Protein AF-A0A916D593-F1 (afdb_monomer_lite)

Structure (mmCIF, N/CA/C/O backbone):
data_AF-A0A916D593-F1
#
_entry.id   AF-A0A916D593-F1
#
loop_
_atom_site.group_PDB
_atom_site.id
_atom_site.type_symbol
_atom_site.label_atom_id
_atom_site.label_alt_id
_atom_site.label_comp_id
_atom_site.label_asym_id
_atom_site.label_entity_id
_atom_site.label_seq_id
_atom_site.pdbx_PDB_ins_code
_atom_site.Cartn_x
_atom_site.Cartn_y
_atom_site.Cartn_z
_atom_site.occupancy
_atom_site.B_iso_or_equiv
_atom_site.auth_seq_id
_atom_site.auth_comp_id
_atom_site.auth_asym_id
_atom_site.auth_atom_id
_atom_site.pdbx_PDB_model_num
ATOM 1 N N . MET A 1 1 ? 1.658 -27.831 -9.919 1.00 44.56 1 MET A N 1
ATOM 2 C CA . MET A 1 1 ? 2.753 -27.047 -9.312 1.00 44.56 1 MET A CA 1
ATOM 3 C C . MET A 1 1 ? 3.145 -25.935 -10.262 1.00 44.56 1 MET A C 1
ATOM 5 O O . MET A 1 1 ? 3.703 -26.226 -11.308 1.00 44.56 1 MET A O 1
ATOM 9 N N . ALA A 1 2 ? 2.798 -24.704 -9.894 1.00 27.53 2 ALA A N 1
ATOM 10 C CA . ALA A 1 2 ? 3.469 -23.460 -10.265 1.00 27.53 2 ALA A CA 1
ATOM 11 C C . ALA A 1 2 ? 2.848 -22.380 -9.365 1.00 27.53 2 ALA A C 1
ATOM 13 O O . ALA A 1 2 ? 1.928 -21.680 -9.776 1.00 27.53 2 ALA A O 1
ATOM 14 N N . SER A 1 3 ? 3.272 -22.330 -8.097 1.00 33.69 3 SER A N 1
ATOM 15 C CA . SER A 1 3 ? 3.111 -21.098 -7.329 1.00 33.69 3 SER A CA 1
ATOM 16 C C . SER A 1 3 ? 4.140 -20.155 -7.929 1.00 33.69 3 SER A C 1
ATOM 18 O O . SER A 1 3 ? 5.340 -20.334 -7.722 1.00 33.69 3 SER A O 1
ATOM 20 N N . ILE A 1 4 ? 3.701 -19.239 -8.788 1.00 37.00 4 ILE A N 1
ATOM 21 C CA . ILE A 1 4 ? 4.499 -18.045 -9.026 1.00 37.00 4 ILE A CA 1
ATOM 22 C C . ILE A 1 4 ? 4.317 -17.267 -7.729 1.00 37.00 4 ILE A C 1
ATOM 24 O O . ILE A 1 4 ? 3.357 -16.515 -7.591 1.00 37.00 4 ILE A O 1
ATOM 28 N N . GLU A 1 5 ? 5.186 -17.524 -6.752 1.00 41.53 5 GLU A N 1
ATOM 29 C CA . GLU A 1 5 ? 5.419 -16.600 -5.648 1.00 41.53 5 GLU A CA 1
ATOM 30 C C . GLU A 1 5 ? 5.997 -15.339 -6.290 1.00 41.53 5 GLU A C 1
ATOM 32 O O . GLU A 1 5 ? 7.206 -15.145 -6.410 1.00 41.53 5 GLU A O 1
ATOM 37 N N . GLY A 1 6 ? 5.100 -14.534 -6.860 1.00 38.66 6 GLY A N 1
ATOM 38 C CA . GLY A 1 6 ? 5.404 -13.212 -7.352 1.00 38.66 6 GLY A CA 1
ATOM 39 C C . GLY A 1 6 ? 5.718 -12.391 -6.125 1.00 38.66 6 GLY A C 1
ATOM 40 O O . GLY A 1 6 ? 4.805 -11.891 -5.480 1.00 38.66 6 GLY A O 1
ATOM 41 N N . LEU A 1 7 ? 7.000 -12.332 -5.777 1.00 41.75 7 LEU A N 1
ATOM 42 C CA . LEU A 1 7 ? 7.510 -11.515 -4.693 1.00 41.75 7 LEU A CA 1
ATOM 43 C C . LEU A 1 7 ? 7.032 -10.082 -4.948 1.00 41.75 7 LEU A C 1
ATOM 45 O O . LEU A 1 7 ? 7.482 -9.417 -5.884 1.00 41.75 7 LEU A O 1
ATOM 49 N N . LEU A 1 8 ? 6.032 -9.650 -4.188 1.00 49.41 8 LEU A N 1
ATOM 50 C CA . LEU A 1 8 ? 5.433 -8.342 -4.360 1.00 49.41 8 LEU A CA 1
ATOM 51 C C . LEU A 1 8 ? 6.376 -7.335 -3.701 1.00 49.41 8 LEU A C 1
ATOM 53 O O . LEU A 1 8 ? 6.401 -7.211 -2.483 1.00 49.41 8 LEU A O 1
ATOM 57 N N . SER A 1 9 ? 7.220 -6.670 -4.491 1.00 53.91 9 SER A N 1
ATOM 58 C CA . SER A 1 9 ? 8.047 -5.573 -3.980 1.00 53.91 9 SER A CA 1
ATOM 59 C C . SER A 1 9 ? 7.143 -4.371 -3.747 1.00 53.91 9 SER A C 1
ATOM 61 O O . SER A 1 9 ? 6.488 -3.918 -4.682 1.00 53.91 9 SER A O 1
ATOM 63 N N . ILE A 1 10 ? 7.080 -3.881 -2.508 1.00 57.28 10 ILE A N 1
ATOM 64 C CA . ILE A 1 10 ? 6.460 -2.593 -2.201 1.00 57.28 10 ILE A CA 1
ATOM 65 C C . ILE A 1 10 ? 7.569 -1.558 -2.234 1.00 57.28 10 ILE A C 1
ATOM 67 O O . ILE A 1 10 ? 8.347 -1.436 -1.286 1.00 57.28 10 ILE A O 1
ATOM 71 N N . GLU A 1 11 ? 7.619 -0.788 -3.312 1.00 62.97 11 GLU A N 1
ATOM 72 C CA . GLU A 1 11 ? 8.510 0.360 -3.395 1.00 62.97 11 GLU A CA 1
ATOM 73 C C . GLU A 1 11 ? 7.683 1.632 -3.281 1.00 62.97 11 GLU A C 1
ATOM 75 O O . GLU A 1 11 ? 6.796 1.901 -4.092 1.00 62.97 11 GLU A O 1
ATOM 80 N N . VAL A 1 12 ? 7.962 2.378 -2.211 1.00 58.28 12 VAL A N 1
ATOM 81 C CA . VAL A 1 12 ? 7.368 3.685 -1.953 1.00 58.28 12 VAL A CA 1
ATOM 82 C C . VAL A 1 12 ? 8.370 4.743 -2.371 1.00 58.28 12 VAL A C 1
ATOM 84 O O . VAL A 1 12 ? 9.369 4.988 -1.687 1.00 58.28 12 VAL A O 1
ATOM 87 N N . PHE A 1 13 ? 8.085 5.371 -3.502 1.00 57.12 13 PHE A N 1
ATOM 88 C CA . PHE A 1 13 ? 8.884 6.466 -4.026 1.00 57.12 13 PHE A CA 1
ATOM 89 C C . PHE A 1 13 ? 8.300 7.793 -3.550 1.00 57.12 13 PHE A C 1
ATOM 91 O O . PHE A 1 13 ? 7.088 7.972 -3.570 1.00 57.12 13 PHE A O 1
ATOM 98 N N . ALA A 1 14 ? 9.171 8.710 -3.135 1.00 53.53 14 ALA A N 1
ATOM 99 C CA . ALA A 1 14 ? 8.839 10.113 -2.900 1.00 53.53 14 ALA A CA 1
ATOM 100 C C . ALA A 1 14 ? 9.698 10.943 -3.861 1.00 53.53 14 ALA A C 1
ATOM 102 O O . ALA A 1 14 ? 10.932 10.860 -3.830 1.00 53.53 14 ALA A O 1
ATOM 103 N N . ALA A 1 15 ? 9.072 11.678 -4.773 1.00 49.84 15 ALA A N 1
ATOM 104 C CA . ALA A 1 15 ? 9.762 12.242 -5.932 1.00 49.84 15 ALA A CA 1
ATOM 105 C C . ALA A 1 15 ? 10.370 13.624 -5.655 1.00 49.84 15 ALA A C 1
ATOM 107 O O . ALA A 1 15 ? 9.809 14.593 -6.138 1.00 49.84 15 ALA A O 1
ATOM 108 N N . LYS A 1 16 ? 11.452 13.752 -4.855 1.00 47.09 16 LYS A N 1
ATOM 109 C CA . LYS A 1 16 ? 11.989 15.052 -4.341 1.00 47.09 16 LYS A CA 1
ATOM 110 C C . LYS A 1 16 ? 11.761 16.258 -5.277 1.00 47.09 16 LYS A C 1
ATOM 112 O O . LYS A 1 16 ? 12.485 16.436 -6.253 1.00 47.09 16 LYS A O 1
ATOM 117 N N . ASP A 1 17 ? 10.801 17.107 -4.925 1.00 45.50 17 ASP A N 1
ATOM 118 C CA . ASP A 1 17 ? 10.579 18.404 -5.544 1.00 45.50 17 ASP A CA 1
ATOM 119 C C . ASP A 1 17 ? 11.669 19.373 -5.057 1.00 45.50 17 ASP A C 1
ATOM 121 O O . ASP A 1 17 ? 11.942 19.505 -3.861 1.00 45.50 17 ASP A O 1
ATOM 125 N N . THR A 1 18 ? 12.295 20.073 -6.000 1.00 46.88 18 THR A N 1
ATOM 126 C CA . THR A 1 18 ? 13.246 21.169 -5.768 1.00 46.88 18 THR A CA 1
ATOM 127 C C . THR A 1 18 ? 12.665 22.381 -5.016 1.00 46.88 18 THR A C 1
ATOM 129 O O . THR A 1 18 ? 13.426 23.268 -4.635 1.00 46.88 18 THR A O 1
ATOM 132 N N . VAL A 1 19 ? 11.350 22.434 -4.789 1.00 48.34 19 VAL A N 1
ATOM 133 C CA . VAL A 1 19 ? 10.602 23.517 -4.124 1.00 48.34 19 VAL A CA 1
ATOM 134 C C . VAL A 1 19 ? 10.179 23.140 -2.688 1.00 48.34 19 VAL A C 1
ATOM 136 O O . VAL A 1 19 ? 9.596 23.952 -1.975 1.00 48.34 19 VAL A O 1
ATOM 139 N N . GLY A 1 20 ? 10.567 21.957 -2.191 1.00 38.00 20 GLY A N 1
ATOM 140 C CA . GLY A 1 20 ? 10.433 21.602 -0.771 1.00 38.00 20 GLY A CA 1
ATOM 141 C C . GLY A 1 20 ? 9.032 21.161 -0.334 1.00 38.00 20 GLY A C 1
ATOM 142 O O . GLY A 1 20 ? 8.776 21.080 0.868 1.00 38.00 20 GLY A O 1
ATOM 143 N N . VAL A 1 21 ? 8.137 20.855 -1.277 1.00 44.06 21 VAL A N 1
ATOM 144 C CA . VAL A 1 21 ? 6.880 20.148 -0.999 1.00 44.06 21 VAL A CA 1
ATOM 145 C C . VAL A 1 21 ? 7.140 18.656 -1.160 1.00 44.06 21 VAL A C 1
ATOM 147 O O . VAL A 1 21 ? 7.604 18.228 -2.208 1.00 44.06 21 VAL A O 1
ATOM 150 N N . ASP A 1 22 ? 6.893 17.862 -0.117 1.00 51.25 22 ASP A N 1
ATOM 151 C CA . ASP A 1 22 ? 7.181 16.426 -0.156 1.00 51.25 22 ASP A CA 1
ATOM 152 C C . ASP A 1 22 ? 6.294 15.741 -1.221 1.00 51.25 22 ASP A C 1
ATOM 154 O O . ASP A 1 22 ? 5.073 15.923 -1.205 1.00 51.25 22 ASP A O 1
ATOM 158 N N . PRO A 1 23 ? 6.859 15.004 -2.184 1.00 52.66 23 PRO A N 1
ATOM 159 C CA . PRO A 1 23 ? 6.255 14.894 -3.508 1.00 52.66 23 PRO A CA 1
ATOM 160 C C . PRO A 1 23 ? 5.604 13.532 -3.656 1.00 52.66 23 PRO A C 1
ATOM 162 O O . PRO A 1 23 ? 6.223 12.521 -3.324 1.00 52.66 23 PRO A O 1
ATOM 165 N N . ASP A 1 24 ? 4.376 13.540 -4.168 1.00 68.06 24 ASP A N 1
ATOM 166 C CA . ASP A 1 24 ? 3.652 12.432 -4.793 1.00 68.06 24 ASP A CA 1
ATOM 167 C C . ASP A 1 24 ? 4.206 11.038 -4.468 1.00 68.06 24 ASP A C 1
ATOM 169 O O . ASP A 1 24 ? 5.097 10.503 -5.132 1.00 68.06 24 ASP A O 1
ATOM 173 N N . MET A 1 25 ? 3.661 10.458 -3.400 1.00 76.88 25 MET A N 1
ATOM 174 C CA . MET A 1 25 ? 3.947 9.092 -3.000 1.00 76.88 25 MET A CA 1
ATOM 175 C C . MET A 1 25 ? 3.167 8.135 -3.897 1.00 76.88 25 MET A C 1
ATOM 177 O O . MET A 1 25 ? 1.974 8.336 -4.105 1.00 76.88 25 MET A O 1
ATOM 181 N N . PHE A 1 26 ? 3.795 7.066 -4.381 1.00 85.25 26 PHE A N 1
ATOM 182 C CA . PHE A 1 26 ? 3.071 5.970 -5.026 1.00 85.25 26 PHE A CA 1
ATOM 183 C C . PHE A 1 26 ? 3.623 4.613 -4.604 1.00 85.25 26 PHE A C 1
ATOM 185 O O . PHE A 1 26 ? 4.775 4.496 -4.184 1.00 85.25 26 PHE A O 1
ATOM 192 N N . MET A 1 27 ? 2.780 3.593 -4.725 1.00 88.19 27 MET A N 1
ATOM 193 C CA . MET A 1 27 ? 3.125 2.197 -4.496 1.00 88.19 27 MET A CA 1
ATOM 194 C C . MET A 1 27 ? 3.311 1.492 -5.838 1.00 88.19 27 MET A C 1
ATOM 196 O O . MET A 1 27 ? 2.381 1.418 -6.640 1.00 88.19 27 MET A O 1
ATOM 200 N N . ALA A 1 28 ? 4.506 0.966 -6.088 1.00 87.75 28 ALA A N 1
ATOM 201 C CA . ALA A 1 28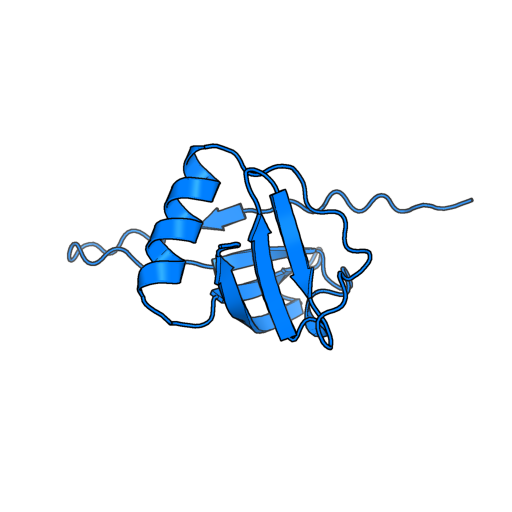 ? 4.735 0.065 -7.213 1.00 87.75 28 ALA A CA 1
ATOM 202 C C . ALA A 1 28 ? 4.367 -1.370 -6.821 1.00 87.75 28 ALA A C 1
ATOM 204 O O . ALA A 1 28 ? 4.743 -1.819 -5.741 1.00 87.75 28 ALA A O 1
ATOM 205 N N . VAL A 1 29 ? 3.663 -2.092 -7.695 1.00 87.06 29 VAL A N 1
ATOM 206 C CA . VAL A 1 29 ? 3.372 -3.525 -7.523 1.00 87.06 29 VAL A CA 1
ATOM 207 C C . VAL A 1 29 ? 3.519 -4.277 -8.845 1.00 87.06 29 VAL A C 1
ATOM 209 O O . VAL A 1 29 ? 3.478 -3.689 -9.926 1.00 87.06 29 VAL A O 1
ATOM 212 N N . SER A 1 30 ? 3.669 -5.601 -8.779 1.00 84.94 30 SER A N 1
ATOM 213 C CA . SER A 1 30 ? 3.633 -6.447 -9.977 1.00 84.94 30 SER A CA 1
ATOM 214 C C . SER A 1 30 ? 2.226 -6.472 -10.580 1.00 84.94 30 SER A C 1
ATOM 216 O O . SER A 1 30 ? 1.232 -6.557 -9.852 1.00 84.94 30 SER A O 1
ATOM 218 N N . CYS A 1 31 ? 2.137 -6.442 -11.912 1.00 82.12 31 CYS A N 1
ATOM 219 C CA . CYS A 1 31 ? 0.865 -6.568 -12.611 1.00 82.12 31 CYS A CA 1
ATOM 220 C C . CYS A 1 31 ? 0.158 -7.877 -12.238 1.00 82.12 31 CYS A C 1
ATOM 222 O O . CYS A 1 31 ? 0.807 -8.910 -12.039 1.00 82.12 31 CYS A O 1
ATOM 224 N N . LYS A 1 32 ? -1.179 -7.845 -12.204 1.00 79.44 32 LYS A N 1
ATOM 225 C CA . LYS A 1 32 ? -2.025 -9.013 -11.882 1.00 79.44 32 LYS A CA 1
ATOM 226 C C . LYS A 1 32 ? -1.836 -9.573 -10.462 1.00 79.44 32 LYS A C 1
ATOM 228 O O . LYS A 1 32 ? -2.169 -10.731 -10.224 1.00 79.44 32 LYS A O 1
ATOM 233 N N . CYS A 1 33 ? -1.361 -8.767 -9.511 1.00 82.00 33 CYS A N 1
ATOM 234 C CA . CYS A 1 33 ? -1.356 -9.141 -8.089 1.00 82.00 33 CYS A CA 1
ATOM 235 C C . CYS A 1 33 ? -2.756 -9.132 -7.444 1.00 82.00 33 CYS A C 1
ATOM 237 O O . CYS A 1 33 ? -2.901 -9.527 -6.292 1.00 82.00 33 CYS A O 1
ATOM 239 N N . GLY A 1 34 ? -3.780 -8.677 -8.174 1.00 87.50 34 GLY A N 1
ATOM 240 C CA . GLY A 1 34 ? -5.165 -8.601 -7.702 1.00 87.50 34 GLY A CA 1
ATOM 241 C C . GLY A 1 34 ? -5.495 -7.319 -6.937 1.00 87.50 34 GLY A C 1
ATOM 242 O O . GLY A 1 34 ? -6.659 -7.084 -6.637 1.00 87.50 34 GLY A O 1
ATOM 243 N N . LEU A 1 35 ? -4.512 -6.450 -6.665 1.00 91.19 35 LEU A N 1
ATOM 244 C CA . LEU A 1 35 ? -4.714 -5.233 -5.870 1.00 91.19 35 LEU A CA 1
ATOM 245 C C . LEU A 1 35 ? -5.706 -4.249 -6.510 1.00 91.19 35 LEU A C 1
ATOM 247 O O . LEU A 1 35 ? -6.357 -3.495 -5.797 1.00 91.19 35 LEU A O 1
ATOM 251 N N . ARG A 1 36 ? -5.873 -4.271 -7.834 1.00 91.75 36 ARG A N 1
ATOM 252 C CA . ARG A 1 36 ? -6.869 -3.446 -8.530 1.00 91.75 36 ARG A CA 1
ATOM 253 C C . ARG A 1 36 ? -8.311 -3.699 -8.078 1.00 91.75 36 ARG A C 1
ATOM 255 O O . ARG A 1 36 ? -9.156 -2.822 -8.220 1.00 91.75 36 ARG A O 1
ATOM 262 N N . GLU A 1 37 ? -8.604 -4.889 -7.564 1.00 92.81 37 GLU A N 1
ATOM 263 C CA . GLU A 1 37 ? -9.938 -5.243 -7.071 1.00 92.81 37 GLU A CA 1
ATOM 264 C C . GLU A 1 37 ? -10.162 -4.823 -5.608 1.00 92.81 37 GLU A C 1
ATOM 266 O O . GLU A 1 37 ? -11.274 -4.975 -5.094 1.00 92.81 37 GLU A O 1
ATOM 271 N N . ALA A 1 38 ? -9.124 -4.307 -4.939 1.00 94.75 38 ALA A N 1
ATOM 272 C CA . ALA A 1 38 ? -9.214 -3.815 -3.575 1.00 94.75 38 ALA A CA 1
ATOM 273 C C . ALA A 1 38 ? -9.922 -2.461 -3.528 1.00 94.75 38 ALA A C 1
ATOM 275 O O . ALA A 1 38 ? -9.631 -1.551 -4.301 1.00 94.75 38 ALA A O 1
ATOM 276 N N . GLU A 1 39 ? -10.807 -2.311 -2.551 1.00 95.56 39 GLU A N 1
ATOM 277 C CA . GLU A 1 39 ? -11.433 -1.032 -2.220 1.00 95.56 39 GLU A CA 1
ATOM 278 C C . GLU A 1 39 ? -10.487 -0.174 -1.376 1.00 95.56 39 GLU A C 1
ATOM 280 O O . GLU A 1 39 ? -10.451 1.045 -1.520 1.00 95.56 39 GLU A O 1
ATOM 285 N N . ALA A 1 40 ? -9.701 -0.813 -0.503 1.00 95.50 40 ALA A N 1
ATOM 286 C CA . ALA A 1 40 ? -8.774 -0.129 0.384 1.00 95.50 40 ALA A CA 1
ATOM 287 C C . ALA A 1 40 ? -7.535 -0.973 0.709 1.00 95.50 40 ALA A C 1
ATOM 289 O O . ALA A 1 40 ? -7.567 -2.204 0.704 1.00 95.50 40 ALA A O 1
ATOM 290 N N . LEU A 1 41 ? -6.459 -0.294 1.086 1.00 95.31 41 LEU A N 1
ATOM 291 C CA . LEU A 1 41 ? -5.298 -0.834 1.775 1.00 95.31 41 LEU A CA 1
ATOM 292 C C . LEU A 1 41 ? -5.352 -0.405 3.240 1.00 95.31 41 LEU A C 1
ATOM 294 O O . LEU A 1 41 ? -5.533 0.772 3.548 1.00 95.31 41 LEU A O 1
ATOM 298 N N . ARG A 1 42 ? -5.163 -1.353 4.157 1.00 95.50 42 ARG A N 1
ATOM 299 C CA . ARG A 1 42 ? -5.103 -1.096 5.595 1.00 95.50 42 ARG A CA 1
ATOM 300 C C . ARG A 1 42 ? -3.701 -1.335 6.129 1.00 95.50 42 ARG A C 1
ATOM 302 O O . ARG A 1 42 ? -3.144 -2.419 5.967 1.00 95.50 42 ARG A O 1
ATOM 309 N N . ILE A 1 43 ? -3.173 -0.333 6.822 1.00 95.12 43 ILE A N 1
ATOM 310 C CA . ILE A 1 43 ? -1.953 -0.443 7.623 1.00 95.12 43 ILE A CA 1
ATOM 311 C C . ILE A 1 43 ? -2.337 -1.073 8.965 1.00 95.12 43 ILE A C 1
ATOM 313 O O . ILE A 1 43 ? -3.109 -0.482 9.721 1.00 95.12 43 ILE A O 1
ATOM 317 N N . ASP A 1 44 ? -1.812 -2.262 9.256 1.00 93.25 44 ASP A N 1
ATOM 318 C CA . ASP A 1 44 ? -2.122 -3.055 10.451 1.00 93.25 44 ASP A CA 1
ATOM 319 C C . ASP A 1 44 ? -0.821 -3.474 11.150 1.00 93.25 44 ASP A C 1
ATOM 321 O O . ASP A 1 44 ? -0.137 -4.414 10.743 1.00 93.25 44 ASP A O 1
ATOM 325 N N . GLY A 1 45 ? -0.403 -2.710 12.162 1.00 91.19 45 GLY A N 1
ATOM 326 C CA . GLY A 1 45 ? 0.914 -2.887 12.775 1.00 91.19 45 GLY A CA 1
ATOM 327 C C . GLY A 1 45 ? 2.043 -2.679 11.757 1.00 91.19 45 GLY A C 1
ATOM 328 O O . GLY A 1 45 ? 2.203 -1.572 11.237 1.00 91.19 45 GLY A O 1
ATOM 329 N N . ASN A 1 46 ? 2.823 -3.732 11.497 1.00 92.00 46 ASN A N 1
ATOM 330 C CA . ASN A 1 46 ? 3.869 -3.770 10.462 1.00 92.00 46 ASN A CA 1
ATOM 331 C C . ASN A 1 46 ? 3.407 -4.473 9.176 1.00 92.00 46 ASN A C 1
ATOM 333 O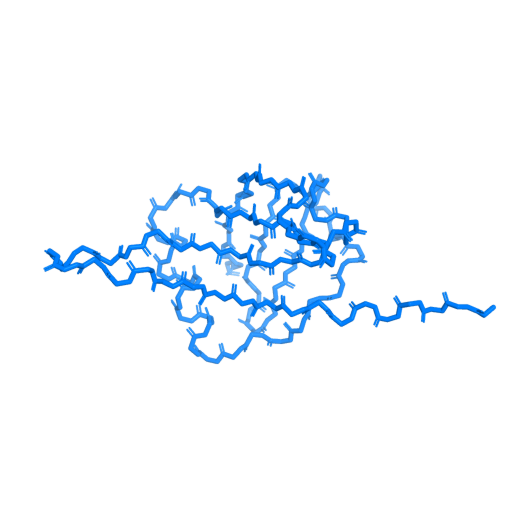 O . ASN A 1 46 ? 4.220 -4.731 8.292 1.00 92.00 46 ASN A O 1
ATOM 337 N N . SER A 1 47 ? 2.125 -4.795 9.070 1.00 91.19 47 SER A N 1
ATOM 338 C CA . SER A 1 47 ? 1.536 -5.450 7.911 1.00 91.19 47 SER A CA 1
ATOM 339 C C . SER A 1 47 ? 0.766 -4.441 7.070 1.00 91.19 47 SER A C 1
ATOM 341 O O . SER A 1 47 ? 0.201 -3.468 7.579 1.00 91.19 47 SER A O 1
ATOM 343 N N . LEU A 1 48 ? 0.719 -4.702 5.769 1.00 93.06 48 LEU A N 1
ATOM 344 C CA . LEU A 1 48 ? -0.203 -4.059 4.848 1.00 93.06 48 LEU A CA 1
ATOM 345 C C . LEU A 1 48 ? -1.180 -5.126 4.364 1.00 93.06 48 LEU A C 1
ATOM 347 O O . LEU A 1 48 ? -0.754 -6.221 4.012 1.00 93.06 48 LEU A O 1
ATOM 351 N N . VAL A 1 49 ? -2.478 -4.834 4.373 1.00 94.19 49 VAL A N 1
ATOM 352 C CA . VAL A 1 49 ? -3.503 -5.769 3.889 1.00 94.19 49 VAL A CA 1
ATOM 353 C C . VAL A 1 49 ? -4.443 -5.071 2.919 1.00 94.19 49 VAL A C 1
ATOM 355 O O . VAL A 1 49 ? -4.811 -3.918 3.131 1.00 94.19 49 VAL A O 1
ATOM 358 N N . ALA A 1 50 ? -4.849 -5.767 1.861 1.00 94.94 50 ALA A N 1
ATOM 359 C CA . ALA A 1 50 ? -5.869 -5.286 0.934 1.00 94.94 50 ALA A CA 1
ATOM 360 C C . ALA A 1 50 ? -7.261 -5.716 1.408 1.00 94.94 50 ALA A C 1
ATOM 362 O O . ALA A 1 50 ? -7.435 -6.823 1.921 1.00 94.94 50 ALA A O 1
ATOM 363 N N . LEU A 1 51 ? -8.247 -4.839 1.244 1.00 95.69 51 LEU A N 1
ATOM 364 C CA . LEU A 1 51 ? -9.626 -5.042 1.663 1.00 95.69 51 LEU A CA 1
ATOM 365 C C . LEU A 1 51 ? -10.577 -4.948 0.473 1.00 95.69 51 LEU A C 1
ATOM 367 O O . LEU A 1 51 ? -10.450 -4.058 -0.364 1.00 95.69 51 LEU A O 1
ATOM 371 N N . GLN A 1 52 ? -11.579 -5.820 0.464 1.00 95.56 52 GLN A N 1
ATOM 372 C CA . GLN A 1 52 ? -12.706 -5.779 -0.461 1.00 95.56 52 GLN A CA 1
ATOM 373 C C . GLN A 1 52 ? -13.978 -6.172 0.298 1.00 95.56 52 GLN A C 1
ATOM 375 O O . GLN A 1 52 ? -14.011 -7.218 0.950 1.00 95.56 52 GLN A O 1
ATOM 380 N N . HIS A 1 53 ? -15.016 -5.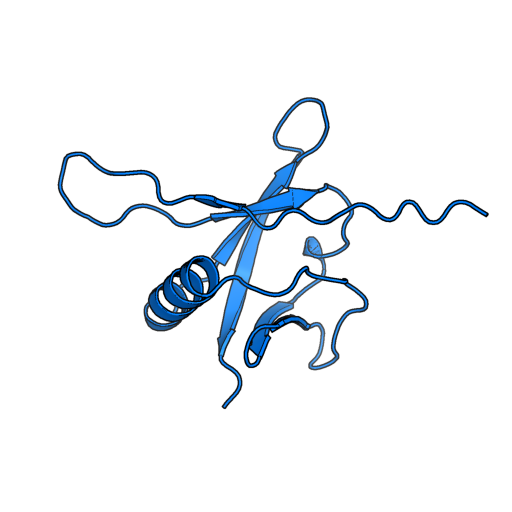332 0.284 1.00 90.75 53 HIS A N 1
ATOM 381 C CA . HIS A 1 53 ? -16.254 -5.531 1.045 1.00 90.75 53 HIS A CA 1
ATOM 382 C C . HIS A 1 53 ? -16.000 -5.872 2.529 1.00 90.75 53 HIS A C 1
ATOM 384 O O . HIS A 1 53 ? -16.619 -6.776 3.095 1.00 90.75 53 HIS A O 1
ATOM 390 N N . LYS A 1 54 ? -15.052 -5.168 3.168 1.00 83.19 54 LYS A N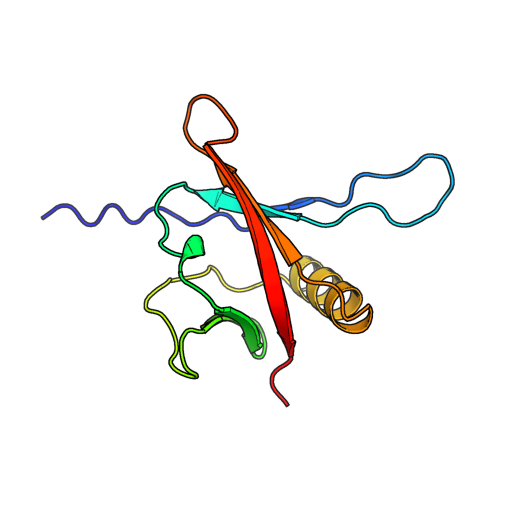 1
ATOM 391 C CA . LYS A 1 54 ? -14.581 -5.397 4.556 1.00 83.19 54 LYS A CA 1
ATOM 392 C C . LYS A 1 54 ? -13.881 -6.743 4.815 1.00 83.19 54 LYS A C 1
ATOM 394 O O . LYS A 1 54 ? -13.519 -7.017 5.958 1.00 83.19 54 LYS A O 1
ATOM 399 N N . SER A 1 55 ? -13.664 -7.562 3.790 1.00 91.25 55 SER A N 1
ATOM 400 C CA . SER A 1 55 ? -12.906 -8.813 3.879 1.00 91.25 55 SER A CA 1
ATOM 401 C C . SER A 1 55 ? -11.455 -8.588 3.465 1.00 91.25 55 SER A C 1
ATOM 403 O O . SER A 1 55 ? -11.189 -7.792 2.568 1.00 91.25 55 SER A O 1
ATOM 405 N N . ILE A 1 56 ? -10.518 -9.286 4.113 1.00 93.12 56 ILE A N 1
ATOM 406 C CA . ILE A 1 56 ? -9.104 -9.264 3.719 1.00 93.12 56 ILE A CA 1
ATOM 407 C C . ILE A 1 56 ? -8.944 -10.079 2.436 1.00 93.12 56 ILE A C 1
ATOM 409 O O . ILE A 1 56 ? -9.352 -11.239 2.376 1.00 93.12 56 ILE A O 1
ATOM 413 N N . MET A 1 57 ? -8.351 -9.467 1.416 1.00 92.44 57 MET A N 1
ATOM 414 C CA . MET A 1 57 ? -8.018 -10.141 0.169 1.00 92.44 57 MET A CA 1
ATOM 415 C C . MET A 1 57 ? -6.798 -11.052 0.356 1.00 92.44 57 MET A C 1
ATOM 417 O O . MET A 1 57 ? -5.900 -10.713 1.129 1.00 92.44 57 MET A O 1
ATOM 421 N N . PRO A 1 58 ? -6.708 -12.172 -0.381 1.00 89.56 58 PRO A N 1
ATOM 422 C CA . PRO A 1 58 ? -5.577 -13.096 -0.313 1.00 89.56 58 PRO A CA 1
ATOM 423 C C . PRO A 1 58 ? -4.361 -12.565 -1.098 1.00 89.56 58 PRO A C 1
ATOM 425 O O . PRO A 1 58 ? -3.838 -13.243 -1.978 1.00 89.56 58 PRO A O 1
ATOM 428 N N . ILE A 1 59 ? -3.938 -11.332 -0.807 1.00 88.31 59 ILE A N 1
ATOM 429 C CA . ILE A 1 59 ? -2.737 -10.705 -1.366 1.00 88.31 59 ILE A CA 1
ATOM 430 C C . ILE A 1 59 ? -1.683 -10.686 -0.268 1.00 88.31 59 ILE A C 1
ATOM 432 O O . ILE A 1 59 ? -1.878 -10.051 0.770 1.00 88.31 59 ILE A O 1
ATOM 436 N N . ASP A 1 60 ? -0.583 -11.394 -0.500 1.00 83.94 60 ASP A N 1
ATOM 437 C CA . ASP A 1 60 ? 0.516 -11.471 0.455 1.00 83.94 60 ASP A CA 1
ATOM 438 C C . ASP A 1 60 ? 1.485 -10.306 0.229 1.00 83.94 60 ASP A C 1
ATOM 440 O O . ASP A 1 60 ? 2.232 -10.263 -0.753 1.00 83.94 60 ASP A O 1
ATOM 444 N N . PHE A 1 61 ? 1.416 -9.316 1.117 1.00 87.06 61 PHE A N 1
ATOM 445 C CA . PHE A 1 61 ? 2.329 -8.181 1.126 1.00 87.06 61 PHE A CA 1
ATOM 446 C C . PHE A 1 61 ? 3.531 -8.494 2.017 1.00 87.06 61 PHE A C 1
ATOM 448 O O . PHE A 1 61 ? 3.352 -9.004 3.127 1.00 87.06 61 PHE A O 1
ATOM 455 N N . PRO A 1 62 ? 4.757 -8.121 1.611 1.00 85.75 62 PRO A N 1
ATOM 456 C CA . PRO A 1 62 ? 5.886 -8.195 2.521 1.00 85.75 62 PRO A CA 1
ATOM 457 C C . PRO A 1 62 ? 5.642 -7.291 3.744 1.00 85.75 62 PRO A C 1
ATOM 459 O O . PRO A 1 62 ? 4.993 -6.244 3.624 1.00 85.75 62 PRO A O 1
ATOM 462 N N . PRO A 1 63 ? 6.201 -7.640 4.916 1.00 87.38 63 PRO A N 1
ATOM 463 C CA . PRO A 1 63 ? 6.173 -6.762 6.076 1.00 87.38 63 PRO A CA 1
ATOM 464 C C . PRO A 1 63 ? 6.750 -5.383 5.748 1.00 87.38 63 PRO A C 1
ATOM 466 O O . PRO A 1 63 ? 7.784 -5.256 5.087 1.00 87.38 63 PRO A O 1
ATOM 469 N N . LEU A 1 64 ? 6.101 -4.340 6.254 1.00 87.38 64 LEU A N 1
ATOM 470 C CA . LEU A 1 64 ? 6.544 -2.967 6.079 1.00 87.38 64 LEU A CA 1
ATOM 471 C C . LEU A 1 64 ? 7.805 -2.715 6.906 1.00 87.38 64 LEU A C 1
ATOM 473 O O . LEU A 1 64 ? 7.840 -2.963 8.115 1.00 87.38 64 LEU A O 1
ATOM 477 N N . SER A 1 65 ? 8.829 -2.144 6.273 1.00 88.19 65 SER A N 1
ATOM 478 C CA . SER A 1 65 ? 9.952 -1.572 7.013 1.00 88.19 65 SER A CA 1
ATOM 479 C C . SER A 1 65 ? 9.489 -0.356 7.823 1.00 88.19 65 SER A C 1
ATOM 481 O O . SER A 1 65 ? 8.507 0.305 7.474 1.00 88.19 65 SER A O 1
ATOM 483 N N . THR A 1 66 ? 10.218 -0.013 8.889 1.00 87.94 66 THR A N 1
ATOM 484 C CA . THR A 1 66 ? 9.912 1.161 9.725 1.00 87.94 66 THR A CA 1
ATOM 485 C C . THR A 1 66 ? 9.797 2.446 8.901 1.00 87.94 66 THR A C 1
ATOM 487 O O . THR A 1 66 ? 8.909 3.260 9.150 1.00 87.94 66 THR A O 1
ATOM 490 N N . GLU A 1 67 ? 10.663 2.614 7.898 1.00 86.00 67 GLU A N 1
ATOM 491 C CA . GLU A 1 67 ? 10.661 3.784 7.018 1.00 86.00 67 GLU A CA 1
ATOM 492 C C . GLU A 1 67 ? 9.422 3.813 6.114 1.00 86.00 67 GLU A C 1
ATOM 494 O O . GLU A 1 67 ? 8.719 4.822 6.062 1.00 86.00 67 GLU A O 1
ATOM 499 N N . VAL A 1 68 ? 9.120 2.703 5.432 1.00 84.94 68 VAL A N 1
ATOM 500 C CA . VAL A 1 68 ? 7.954 2.607 4.541 1.00 84.94 68 VAL A CA 1
ATOM 501 C C . VAL A 1 68 ? 6.665 2.806 5.332 1.00 84.94 68 VAL A C 1
ATOM 503 O O . VAL A 1 68 ? 5.790 3.566 4.918 1.00 84.94 68 VAL A O 1
ATOM 506 N N . ARG A 1 69 ? 6.571 2.196 6.516 1.00 88.94 69 ARG A N 1
ATOM 507 C CA . ARG A 1 69 ? 5.438 2.372 7.424 1.00 88.94 69 ARG A CA 1
ATOM 508 C C . ARG A 1 69 ? 5.253 3.835 7.822 1.00 88.94 69 ARG A C 1
ATOM 510 O O . ARG A 1 69 ? 4.128 4.323 7.799 1.00 88.94 69 ARG A O 1
ATOM 517 N N . ALA A 1 70 ? 6.327 4.540 8.176 1.00 88.69 70 ALA A N 1
ATOM 518 C CA . ALA A 1 70 ? 6.248 5.953 8.540 1.00 88.69 70 ALA A CA 1
ATOM 519 C C . ALA A 1 70 ? 5.729 6.818 7.378 1.00 88.69 70 ALA A C 1
ATOM 521 O O . ALA A 1 70 ? 4.861 7.662 7.597 1.00 88.69 70 ALA A O 1
ATOM 522 N N . LYS A 1 71 ? 6.187 6.559 6.144 1.00 87.00 71 LYS A N 1
ATOM 523 C CA . LYS A 1 71 ? 5.704 7.251 4.936 1.00 87.00 71 LYS A CA 1
ATOM 524 C C . LYS A 1 71 ? 4.220 6.986 4.673 1.00 87.00 71 LYS A C 1
ATOM 526 O O . LYS A 1 71 ? 3.460 7.928 4.474 1.00 87.00 71 LYS A O 1
ATOM 531 N N . LEU A 1 72 ? 3.790 5.725 4.751 1.00 89.50 72 LEU A N 1
ATOM 532 C CA . LEU A 1 72 ? 2.385 5.349 4.566 1.00 89.50 72 LEU A CA 1
ATOM 533 C C . LEU A 1 72 ? 1.475 5.977 5.632 1.00 89.50 72 LEU A C 1
ATOM 535 O O . LEU A 1 72 ? 0.398 6.468 5.305 1.00 89.50 72 LEU A O 1
ATOM 539 N N . LEU A 1 73 ? 1.914 6.019 6.894 1.00 91.75 73 LEU A N 1
ATOM 540 C CA . LEU A 1 73 ? 1.171 6.685 7.966 1.00 91.75 73 LEU A CA 1
ATOM 541 C C . LEU A 1 73 ? 1.068 8.198 7.744 1.00 91.75 73 LEU A C 1
ATOM 543 O O . LEU A 1 73 ? -0.006 8.761 7.937 1.00 91.75 73 LEU A O 1
ATOM 547 N N . ALA A 1 74 ? 2.153 8.850 7.319 1.00 89.38 74 ALA A N 1
ATOM 548 C CA . ALA A 1 74 ? 2.136 10.274 6.990 1.00 89.38 74 ALA A CA 1
ATOM 549 C C . ALA A 1 74 ? 1.189 10.570 5.815 1.00 89.38 74 ALA A C 1
ATOM 551 O O . ALA A 1 74 ? 0.413 11.521 5.872 1.00 89.38 74 ALA A O 1
ATOM 552 N N . TRP A 1 75 ? 1.178 9.719 4.784 1.00 88.69 75 TRP A N 1
ATOM 553 C CA . TRP A 1 75 ? 0.242 9.855 3.669 1.00 88.69 75 TRP A CA 1
ATOM 554 C C . TRP A 1 75 ? -1.210 9.640 4.088 1.00 88.69 75 TRP A C 1
ATOM 556 O O . TRP A 1 75 ? -2.076 10.415 3.691 1.00 88.69 75 TRP A O 1
ATOM 566 N N . ALA A 1 76 ? -1.489 8.640 4.929 1.00 90.88 76 ALA A N 1
ATOM 567 C CA . ALA A 1 76 ? -2.841 8.373 5.421 1.00 90.88 76 ALA A CA 1
ATOM 568 C C . ALA A 1 76 ? -3.439 9.589 6.156 1.00 90.88 76 ALA A C 1
ATOM 570 O O . ALA A 1 76 ? -4.634 9.853 6.044 1.00 90.88 76 ALA A O 1
ATOM 571 N N . GLN A 1 77 ? -2.609 10.389 6.838 1.00 90.12 77 GLN A N 1
ATOM 572 C CA . GLN A 1 77 ? -3.042 11.638 7.484 1.00 90.12 77 GLN A CA 1
ATOM 573 C C . GLN A 1 77 ? -3.500 12.717 6.491 1.00 90.12 77 GLN A C 1
ATOM 575 O O . GLN A 1 77 ? -4.229 13.626 6.880 1.00 90.12 77 GLN A O 1
ATOM 580 N N . THR A 1 78 ? -3.115 12.627 5.214 1.00 88.69 78 THR A N 1
ATOM 581 C CA . THR A 1 78 ? -3.578 13.562 4.174 1.00 88.69 78 THR A CA 1
ATOM 582 C C . THR A 1 78 ? -5.022 13.302 3.737 1.00 88.69 78 THR A C 1
ATOM 584 O O . THR A 1 78 ? -5.617 14.158 3.083 1.00 88.69 78 THR A O 1
ATOM 587 N N . GLY A 1 79 ? -5.581 12.126 4.057 1.00 88.31 79 GLY A N 1
ATOM 588 C CA . GLY A 1 79 ? -6.914 11.700 3.622 1.00 88.31 79 GLY A CA 1
ATOM 589 C C . GLY A 1 79 ? -7.041 11.450 2.115 1.00 88.31 79 GLY A C 1
ATOM 590 O O . GLY A 1 79 ? -8.151 11.252 1.624 1.00 88.31 79 GLY A O 1
ATOM 591 N N . LYS A 1 80 ? -5.931 11.481 1.367 1.00 89.06 80 LYS A N 1
ATOM 592 C CA . LYS A 1 80 ? -5.916 11.217 -0.073 1.00 89.06 80 LYS A CA 1
ATOM 593 C C . LYS A 1 80 ? -5.757 9.717 -0.345 1.00 89.06 80 LYS A C 1
ATOM 595 O O . LYS A 1 80 ? -4.957 9.066 0.334 1.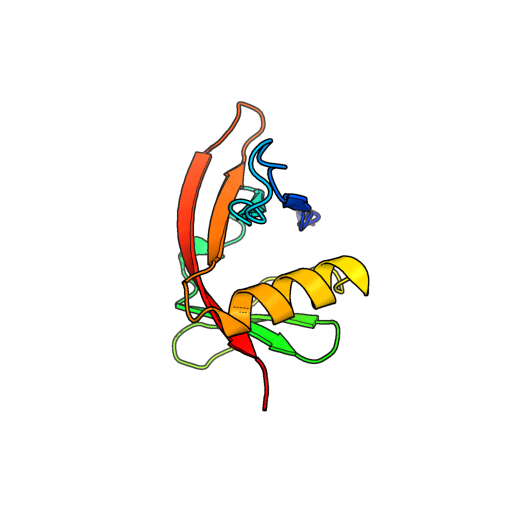00 89.06 80 LYS A O 1
ATOM 600 N N . PRO A 1 81 ? -6.426 9.180 -1.378 1.00 91.88 81 PRO A N 1
ATOM 601 C CA . PRO A 1 81 ? -6.142 7.842 -1.882 1.00 91.88 81 PRO A CA 1
ATOM 602 C C . PRO A 1 81 ? -4.660 7.670 -2.245 1.00 91.88 81 PRO A C 1
ATOM 604 O O . PRO A 1 81 ? -4.002 8.614 -2.689 1.00 91.88 81 PRO A O 1
ATOM 607 N N . LEU A 1 82 ? -4.133 6.464 -2.054 1.00 91.69 82 LEU A N 1
ATOM 608 C CA . LEU A 1 82 ? -2.778 6.079 -2.428 1.00 91.69 82 LEU A CA 1
ATOM 609 C C . LEU A 1 82 ? -2.710 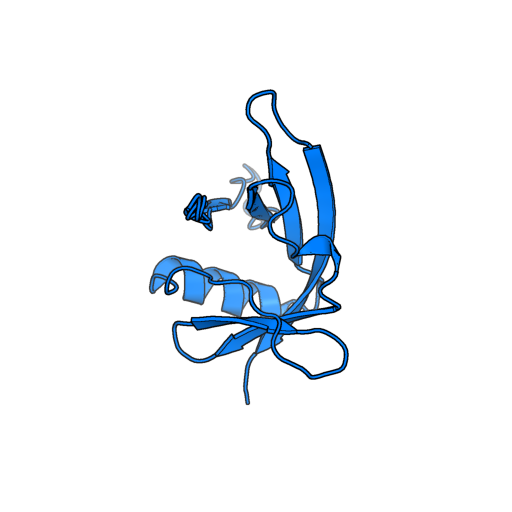5.801 -3.937 1.00 91.69 82 LEU A C 1
ATOM 611 O O . LEU A 1 82 ? -3.417 4.910 -4.414 1.00 91.69 82 LEU A O 1
ATOM 615 N N . PRO A 1 83 ? -1.857 6.507 -4.697 1.00 91.38 83 PRO A N 1
ATOM 616 C CA . PRO A 1 83 ? -1.555 6.141 -6.072 1.00 91.38 83 PRO A CA 1
ATOM 617 C C . PRO A 1 83 ? -0.824 4.794 -6.118 1.00 91.38 83 PRO A C 1
ATOM 619 O O . PRO A 1 83 ? 0.157 4.576 -5.405 1.00 91.38 83 PRO A O 1
ATOM 622 N N . VAL A 1 84 ? -1.281 3.900 -6.986 1.00 90.69 84 VAL A N 1
ATOM 623 C CA . VAL A 1 84 ? -0.695 2.582 -7.233 1.00 90.69 84 VAL A CA 1
ATOM 624 C C . VAL A 1 84 ? -0.357 2.472 -8.712 1.00 90.69 84 VAL A C 1
ATOM 626 O O . VAL A 1 84 ? -1.180 2.794 -9.568 1.00 90.69 84 VAL A O 1
ATOM 629 N N . ALA A 1 85 ? 0.848 1.997 -9.009 1.00 90.00 85 ALA A N 1
ATOM 630 C CA . ALA A 1 85 ? 1.285 1.673 -10.358 1.00 90.00 85 ALA A CA 1
ATOM 631 C C . ALA A 1 85 ? 1.590 0.173 -10.449 1.00 90.00 85 ALA A C 1
ATOM 633 O O . ALA A 1 85 ? 2.463 -0.346 -9.750 1.00 90.00 85 ALA A O 1
ATOM 634 N N . GLU A 1 86 ? 0.873 -0.525 -11.327 1.00 88.88 86 GLU A N 1
ATOM 635 C CA . GLU A 1 86 ? 1.160 -1.911 -11.679 1.00 88.88 86 GLU A CA 1
ATOM 636 C C . GLU A 1 86 ? 2.220 -1.952 -12.776 1.00 88.88 86 GLU A C 1
ATOM 638 O O . GLU A 1 86 ? 2.072 -1.313 -13.817 1.00 88.88 86 GLU A O 1
ATOM 643 N N . PHE A 1 87 ? 3.268 -2.747 -12.585 1.00 85.88 87 PHE A N 1
ATOM 644 C CA . PHE A 1 87 ? 4.359 -2.894 -13.541 1.00 85.88 87 PHE A CA 1
ATOM 645 C C . PHE A 1 87 ? 4.399 -4.294 -14.146 1.00 85.88 87 PHE A C 1
ATOM 647 O O . PHE A 1 87 ? 4.221 -5.307 -13.473 1.00 85.88 87 PHE A O 1
ATOM 654 N N . MET A 1 88 ? 4.711 -4.345 -15.437 1.00 85.50 88 MET A N 1
ATOM 655 C CA . MET A 1 88 ? 5.144 -5.546 -16.141 1.00 85.50 88 MET A CA 1
ATOM 656 C C . MET A 1 88 ? 6.574 -5.347 -16.658 1.00 85.50 88 MET A C 1
ATOM 658 O O . MET A 1 88 ? 7.101 -4.238 -16.648 1.00 85.50 88 MET A O 1
ATOM 662 N N . ALA A 1 89 ? 7.202 -6.395 -17.195 1.00 80.94 89 ALA A N 1
ATOM 663 C CA . ALA A 1 89 ? 8.596 -6.336 -17.662 1.00 80.94 89 ALA A CA 1
ATOM 664 C C . ALA A 1 89 ? 8.901 -5.219 -18.689 1.00 80.94 89 ALA A C 1
ATOM 666 O O . ALA A 1 89 ? 10.059 -4.870 -18.888 1.00 80.94 89 ALA A O 1
ATOM 667 N N . ARG A 1 90 ? 7.881 -4.674 -19.367 1.00 84.12 90 ARG A N 1
ATOM 668 C CA . ARG A 1 90 ? 8.020 -3.609 -20.374 1.00 84.12 90 ARG A CA 1
ATOM 669 C C . ARG A 1 90 ? 7.667 -2.203 -19.868 1.00 84.12 90 ARG A C 1
ATOM 671 O O . ARG A 1 90 ? 7.707 -1.275 -20.667 1.00 84.12 90 ARG A O 1
ATOM 678 N N . GLY A 1 91 ? 7.330 -2.040 -18.589 1.00 83.88 91 GLY A N 1
ATOM 679 C CA . GLY A 1 91 ? 6.965 -0.751 -17.995 1.00 83.88 91 GLY A CA 1
ATOM 680 C C . GLY A 1 91 ? 5.644 -0.795 -17.231 1.00 83.88 91 GLY A C 1
ATOM 681 O O . GLY A 1 91 ? 5.194 -1.861 -16.810 1.00 83.88 91 GLY A O 1
ATOM 682 N N . VAL A 1 92 ? 5.035 0.379 -17.051 1.00 84.38 92 VAL A N 1
ATOM 683 C CA . VAL A 1 92 ? 3.738 0.522 -16.375 1.00 84.38 92 VAL A CA 1
ATOM 684 C C . VAL A 1 92 ? 2.663 -0.191 -17.194 1.00 84.38 92 VAL A C 1
ATOM 686 O O . VAL A 1 92 ? 2.489 0.078 -18.381 1.00 84.38 92 VAL A O 1
ATOM 689 N N . TYR A 1 93 ? 1.975 -1.124 -16.548 1.00 87.94 93 TYR A N 1
ATOM 690 C CA . TYR A 1 93 ? 0.821 -1.834 -17.077 1.00 87.94 93 TYR A CA 1
ATOM 691 C C . TYR A 1 93 ? -0.470 -1.053 -16.821 1.00 87.94 93 TYR A C 1
ATOM 693 O O . TYR A 1 93 ? -1.276 -0.896 -17.734 1.00 87.94 93 TYR A O 1
ATOM 701 N N . ASP A 1 94 ? -0.646 -0.550 -15.597 1.00 89.81 94 ASP A N 1
ATOM 702 C CA . ASP A 1 94 ? -1.821 0.219 -15.186 1.00 89.81 94 ASP A CA 1
ATOM 703 C C . ASP A 1 94 ? -1.483 1.156 -14.018 1.00 89.81 94 ASP A C 1
ATOM 705 O O . ASP A 1 94 ? -0.485 0.954 -13.322 1.00 89.81 94 ASP A O 1
ATOM 709 N N . ALA A 1 95 ? -2.316 2.170 -13.795 1.00 91.44 95 ALA A N 1
ATOM 710 C CA . ALA A 1 95 ? -2.215 3.070 -12.655 1.00 91.44 95 ALA A CA 1
ATOM 711 C C . ALA A 1 95 ? -3.605 3.461 -12.144 1.00 91.44 95 ALA A C 1
ATOM 713 O O . ALA A 1 95 ? -4.489 3.839 -12.914 1.00 91.44 95 ALA A O 1
ATOM 714 N N . TYR A 1 96 ? -3.796 3.385 -10.832 1.00 92.94 96 TYR A N 1
ATOM 715 C CA . TYR A 1 96 ? -5.068 3.675 -10.177 1.00 92.94 96 TYR A CA 1
ATOM 716 C C . TYR A 1 96 ? -4.843 4.198 -8.758 1.00 92.94 96 TYR A C 1
ATOM 718 O O . TYR A 1 96 ? -3.716 4.292 -8.281 1.00 92.94 96 TYR A O 1
ATOM 726 N N . PHE A 1 97 ? -5.928 4.570 -8.088 1.00 93.81 97 PHE A N 1
ATOM 727 C CA . PHE A 1 97 ? -5.907 5.025 -6.706 1.00 93.81 97 PHE A CA 1
ATOM 728 C C . PHE A 1 97 ? -6.630 4.010 -5.821 1.00 93.81 97 PHE A C 1
ATOM 730 O O . PHE A 1 97 ? -7.658 3.475 -6.231 1.00 93.81 97 PHE A O 1
ATOM 737 N N . VAL A 1 98 ? -6.103 3.765 -4.623 1.00 94.38 98 VAL A N 1
ATOM 738 C CA . VAL A 1 98 ? -6.714 2.896 -3.605 1.00 94.38 98 VAL A CA 1
ATOM 739 C C . VAL A 1 98 ? -6.813 3.657 -2.296 1.00 94.38 98 VAL A C 1
ATOM 741 O O . VAL A 1 98 ? -5.861 4.333 -1.907 1.00 94.38 98 VAL A O 1
ATOM 744 N N . ASP A 1 99 ? -7.933 3.543 -1.590 1.00 95.62 99 ASP A N 1
ATOM 745 C CA . ASP A 1 99 ? -8.068 4.185 -0.284 1.00 95.62 99 ASP A CA 1
ATOM 746 C C . ASP A 1 99 ? -7.038 3.623 0.703 1.00 95.62 99 ASP A C 1
ATOM 748 O O . ASP A 1 99 ? -6.805 2.418 0.758 1.00 95.62 99 ASP A O 1
ATOM 752 N N . LEU A 1 100 ? -6.411 4.489 1.501 1.00 94.56 100 LEU A N 1
ATOM 753 C CA . LEU A 1 100 ? -5.441 4.082 2.517 1.00 94.56 100 LEU A CA 1
ATOM 754 C C . LEU A 1 100 ? -6.008 4.356 3.908 1.00 94.56 100 LEU A C 1
ATOM 756 O O . LEU A 1 100 ? -6.284 5.502 4.258 1.00 94.56 100 LEU A O 1
ATOM 760 N N . VAL A 1 101 ? -6.155 3.306 4.712 1.00 94.56 101 VAL A N 1
ATOM 761 C CA . VAL A 1 101 ? -6.719 3.381 6.064 1.00 94.56 101 VAL A CA 1
ATOM 762 C C . VAL A 1 101 ? -5.746 2.836 7.107 1.00 94.56 101 VAL A C 1
ATOM 764 O O . VAL A 1 101 ? -4.917 1.968 6.831 1.00 94.56 101 VAL A O 1
ATOM 767 N N . VAL A 1 102 ? -5.848 3.337 8.336 1.00 94.06 102 VAL A N 1
ATOM 768 C CA . VAL A 1 102 ? -5.042 2.877 9.476 1.00 94.06 102 VAL A CA 1
ATOM 769 C C . VAL A 1 102 ? -5.933 2.038 10.383 1.00 94.06 102 VAL A C 1
ATOM 771 O O . VAL A 1 102 ? -7.041 2.464 10.709 1.00 94.06 102 VAL A O 1
ATOM 774 N N . ALA A 1 103 ? -5.478 0.842 10.765 1.00 88.12 103 ALA A N 1
ATOM 775 C CA . ALA A 1 103 ? -6.165 0.049 11.777 1.00 88.12 103 ALA A CA 1
ATOM 776 C C . ALA A 1 103 ? -6.206 0.835 13.100 1.00 88.12 103 ALA A C 1
ATOM 778 O O . ALA A 1 103 ? -5.179 1.337 13.559 1.00 88.12 103 ALA A O 1
ATOM 779 N N . SER A 1 104 ? -7.409 0.977 13.655 1.00 69.31 104 SER A N 1
ATOM 780 C CA . SER A 1 104 ? -7.675 1.607 14.953 1.00 69.31 104 SER A CA 1
ATOM 781 C C . SER A 1 104 ? -7.153 0.780 16.116 1.00 69.31 104 SER A C 1
ATOM 783 O O . SER A 1 104 ? -7.382 -0.451 16.058 1.00 69.31 104 SER A O 1
#

Radius of gyration: 13.81 Å; chains: 1; bounding box: 30×51×35 Å

Secondary structure (DSSP, 8-state):
----------EEE----TTS-----EEEEETTSSGGG-SEEEEETTEEEEEETTEEPS--PPPPPHHHHHHHHHHHTTTPPEEEEEEETTEEEEEEEEEEEE--

pLDDT: mean 79.74, std 18.48, range [27.53, 95.69]

Sequence (104 aa):
MASIEGLLSIEVFAAKDTVGVDPDMFMAVSCKCGLREAEALRIDGNSLVALQHKSIMPIDFPPLSTEVRAKLLAWAQTGKPLPVAEFMARGVYDAYFVDLVVAS

Foldseek 3Di:
DDPPPQQWDFDWDFPDDPVPDGHATATETAPPLCLVQFQAWEDDPQDIFGDDPNDTDPRDHDGHDPVRSVVLVVVLVVQFFHWYFHDDPVGTPDIDTHGYYYDD